Protein AF-A0A4S8HRI0-F1 (afdb_monomer_lite)

Organism: NCBI:txid2569763

Secondary structure (DSSP, 8-state):
--HHHHHHHHHHHHHH---TTSEEEEEEEETTEEEEEEEEEGGGGT----SSS-EEEEEEEETTSHHHHHHHHHHHHH-TTTT-EEEE-SSEEEEEEE-TT-HHHHHHHHHHHHHHH-TTS-GGG-EEEEEEETT----------

Radius of gyration: 15.46 Å; chains: 1; bounding box: 34×41×39 Å

pLDDT: mean 81.97, std 17.02, range [33.34, 96.19]

Sequence (145 aa):
MELANKLEQLINEYLCESDEKSIQHILFSIPEHKGLFYILDSFKLNLKSSKPLSLSILFTFNHNTRQGKFMVDKITRTNCFDGFDVIKNRRNLMYSKDFGNNKPKIIEMAKHIISSLFPEVNTNAIGVELKRIEGWHRLEGQNIK

Foldseek 3Di:
DFPLVVLLVLLVVVVPDDDPQWWKWKFKDFVVDGPFKIKGFCVLVVNPDPDPGWIKIKGKDFCVDPVNVVQVVLCVVQVLLPPWDWDDDPTMIMTMDIDGSPSVVVSVSVVSVCCSRPVVTDSVPMDIDMDIDHPPDPPPDPPPD

Structure (mmCIF, N/CA/C/O backbone):
data_AF-A0A4S8HRI0-F1
#
_entry.id   AF-A0A4S8HRI0-F1
#
loop_
_atom_site.group_PDB
_atom_site.id
_atom_site.type_symbol
_atom_site.label_atom_id
_atom_site.label_alt_id
_atom_site.label_comp_id
_atom_site.label_asym_id
_atom_site.label_entity_id
_atom_site.label_seq_id
_atom_site.pdbx_PDB_ins_code
_atom_site.Cartn_x
_atom_site.Cartn_y
_atom_site.Cartn_z
_atom_site.occupancy
_atom_site.B_iso_or_equiv
_atom_site.auth_seq_id
_atom_site.auth_comp_id
_atom_site.auth_asym_id
_atom_site.auth_atom_id
_atom_site.pdbx_PDB_model_num
ATOM 1 N N . MET A 1 1 ? 4.069 -6.170 19.050 1.00 53.84 1 MET A N 1
ATOM 2 C CA . MET A 1 1 ? 2.725 -5.672 18.692 1.00 53.84 1 MET A CA 1
ATOM 3 C C . MET A 1 1 ? 2.488 -6.027 17.237 1.00 53.84 1 MET A C 1
ATOM 5 O O . MET A 1 1 ? 3.313 -5.652 16.415 1.00 53.84 1 MET A O 1
ATOM 9 N N . GLU A 1 2 ? 1.456 -6.819 16.942 1.00 83.12 2 GLU A N 1
ATOM 10 C CA . GLU A 1 2 ? 1.151 -7.278 15.580 1.00 83.12 2 GLU A CA 1
ATOM 11 C C . GLU A 1 2 ? 0.852 -6.073 14.664 1.00 83.12 2 GLU A C 1
ATOM 13 O O . GLU A 1 2 ? 0.209 -5.116 15.100 1.00 83.12 2 GLU A O 1
ATOM 18 N N . LEU A 1 3 ? 1.322 -6.102 13.408 1.00 84.38 3 LEU A N 1
ATOM 19 C CA . LEU A 1 3 ? 1.139 -5.039 12.400 1.00 84.38 3 LEU A CA 1
ATOM 20 C C . LEU A 1 3 ? -0.316 -4.542 12.316 1.00 84.38 3 LEU A C 1
ATOM 22 O O . LEU A 1 3 ? -0.546 -3.344 12.164 1.00 84.38 3 LEU A O 1
ATOM 26 N N . ALA A 1 4 ? -1.283 -5.453 12.465 1.00 88.06 4 ALA A N 1
ATOM 27 C CA . ALA A 1 4 ? -2.711 -5.147 12.469 1.00 88.06 4 ALA A CA 1
ATOM 28 C C . ALA A 1 4 ? -3.099 -4.157 13.580 1.00 88.06 4 ALA A C 1
ATOM 30 O O . ALA A 1 4 ? -3.734 -3.148 13.293 1.00 88.06 4 ALA A O 1
ATOM 31 N N . ASN A 1 5 ? -2.645 -4.391 14.815 1.00 90.06 5 ASN A N 1
ATOM 32 C CA . ASN A 1 5 ? -2.966 -3.536 15.962 1.00 90.06 5 ASN A CA 1
ATOM 33 C C . ASN A 1 5 ? -2.363 -2.140 15.794 1.00 90.06 5 ASN A C 1
ATOM 35 O O . ASN A 1 5 ? -3.010 -1.136 16.081 1.00 90.06 5 ASN A O 1
ATOM 39 N N . LYS A 1 6 ? -1.123 -2.070 15.288 1.00 90.19 6 LYS A N 1
ATOM 40 C CA . LYS A 1 6 ? -0.464 -0.785 15.038 1.00 90.19 6 LYS A CA 1
ATOM 41 C C . LYS A 1 6 ? -1.176 -0.008 13.931 1.00 90.19 6 LYS A C 1
ATOM 43 O O . LYS A 1 6 ? -1.370 1.195 14.055 1.00 90.19 6 LYS A O 1
ATOM 48 N N . LEU A 1 7 ? -1.584 -0.690 12.864 1.00 91.25 7 LEU A N 1
ATOM 49 C CA . LEU A 1 7 ? -2.306 -0.064 11.767 1.00 91.25 7 LEU A CA 1
ATOM 50 C C . LEU A 1 7 ? -3.695 0.420 12.200 1.00 91.25 7 LEU A C 1
ATOM 52 O O . LEU A 1 7 ? -4.080 1.533 11.857 1.00 91.25 7 LEU A O 1
ATOM 56 N N . GLU A 1 8 ? -4.416 -0.369 12.996 1.00 92.00 8 GLU A N 1
ATOM 57 C CA . GLU A 1 8 ? -5.699 0.046 13.562 1.00 92.00 8 GLU A CA 1
ATOM 58 C C . GLU A 1 8 ? -5.561 1.299 14.432 1.00 92.00 8 GLU A C 1
ATOM 60 O O . GLU A 1 8 ? -6.341 2.239 14.274 1.00 92.00 8 GLU A O 1
ATOM 65 N N . GLN A 1 9 ? -4.549 1.344 15.305 1.00 91.44 9 GLN A N 1
ATOM 66 C CA . GLN A 1 9 ? -4.266 2.518 16.129 1.00 91.44 9 GLN A CA 1
ATOM 67 C C . GLN A 1 9 ? -4.024 3.766 15.268 1.00 91.44 9 GLN A C 1
ATOM 69 O O . GLN A 1 9 ? -4.634 4.800 15.525 1.00 91.44 9 GLN A O 1
ATOM 74 N N . LEU A 1 10 ? -3.185 3.668 14.232 1.00 91.06 10 LEU A N 1
ATOM 75 C CA . LEU A 1 10 ? -2.864 4.803 13.359 1.00 91.06 10 LEU A CA 1
ATOM 76 C C . LEU A 1 10 ? -4.057 5.248 12.506 1.00 91.06 10 LEU A C 1
ATOM 78 O O . LEU A 1 10 ? -4.218 6.440 12.272 1.00 91.06 10 LEU A O 1
ATOM 82 N N . ILE A 1 11 ? -4.909 4.320 12.058 1.00 90.19 11 ILE A N 1
ATOM 83 C CA . ILE A 1 11 ? -6.145 4.671 11.345 1.00 90.19 11 ILE A CA 1
ATOM 84 C C . ILE A 1 11 ? -7.115 5.388 12.290 1.00 90.19 11 ILE A C 1
ATOM 86 O O . ILE A 1 11 ? -7.744 6.359 11.885 1.00 90.19 11 ILE A O 1
ATOM 90 N N . ASN A 1 12 ? -7.234 4.948 13.546 1.00 89.12 12 ASN A N 1
ATOM 91 C CA . ASN A 1 12 ? -8.051 5.658 14.531 1.00 89.12 12 ASN A CA 1
ATOM 92 C C . ASN A 1 12 ? -7.504 7.063 14.807 1.00 89.12 12 ASN A C 1
ATOM 94 O O . ASN A 1 12 ? -8.284 8.005 14.844 1.00 89.12 12 ASN A O 1
ATOM 98 N N . GLU A 1 13 ? -6.185 7.206 14.970 1.00 86.50 13 GLU A N 1
ATOM 99 C CA . GLU A 1 13 ? -5.543 8.514 15.149 1.00 86.50 13 GLU A CA 1
ATOM 100 C C . GLU A 1 13 ? -5.839 9.432 13.957 1.00 86.50 13 GLU A C 1
ATOM 102 O O . GLU A 1 13 ? -6.333 10.535 14.159 1.00 86.50 13 GLU A O 1
ATOM 107 N N . TYR A 1 14 ? -5.661 8.928 12.731 1.00 84.44 14 TYR A N 1
ATOM 108 C CA . TYR A 1 14 ? -5.984 9.646 11.497 1.00 84.44 14 TYR A CA 1
ATOM 109 C C . TYR A 1 14 ? -7.447 10.116 11.467 1.00 84.44 14 TYR A C 1
ATOM 111 O O . TYR A 1 14 ? -7.734 11.265 11.153 1.00 84.44 14 TYR A O 1
ATOM 119 N N . LEU A 1 15 ? -8.398 9.224 11.766 1.00 79.81 15 LEU A N 1
ATOM 120 C CA . LEU A 1 15 ? -9.833 9.520 11.665 1.00 79.81 15 LEU A CA 1
ATOM 121 C C . LEU A 1 15 ? -10.342 10.462 12.765 1.00 79.81 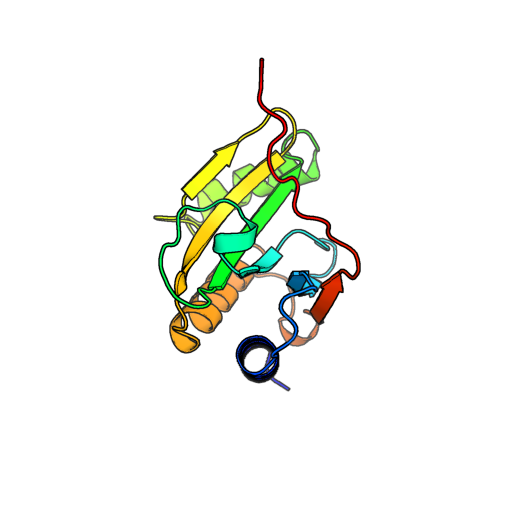15 LEU A C 1
ATOM 123 O O . LEU A 1 15 ? -11.387 11.086 12.587 1.00 79.81 15 LEU A O 1
ATOM 127 N N . CYS A 1 16 ? -9.642 10.543 13.897 1.00 77.75 16 CYS A N 1
ATOM 128 C CA . CYS A 1 16 ? -9.986 11.425 15.011 1.00 77.75 16 CYS A CA 1
ATOM 129 C C . CYS A 1 16 ? -9.352 12.819 14.896 1.00 77.75 16 CYS A C 1
ATOM 131 O O . CYS A 1 16 ? -9.673 13.690 15.707 1.00 77.75 16 CYS A O 1
ATOM 133 N N . GLU A 1 17 ? -8.440 13.040 13.947 1.00 70.12 17 GLU A N 1
ATOM 134 C CA . GLU A 1 17 ? -7.712 14.300 13.847 1.00 70.12 17 GLU A CA 1
ATOM 135 C C . GLU A 1 17 ? -8.532 15.373 13.116 1.00 70.12 17 GLU A C 1
ATOM 137 O O . GLU A 1 17 ? -9.112 15.143 12.057 1.00 70.12 17 GLU A O 1
ATOM 142 N N . SER A 1 18 ? -8.603 16.562 13.718 1.00 59.00 18 SER A N 1
ATOM 143 C CA . SER A 1 18 ? -9.442 17.682 13.273 1.00 59.00 18 SER A CA 1
ATOM 144 C C . SER A 1 18 ? -8.689 18.748 12.470 1.00 59.00 18 SER A C 1
ATOM 146 O O . SER A 1 18 ? -9.280 19.758 12.086 1.00 59.00 18 SER A O 1
ATOM 148 N N . ASP A 1 19 ? -7.390 18.563 12.221 1.00 62.59 19 ASP A N 1
ATOM 149 C CA . ASP A 1 19 ? -6.575 19.547 11.510 1.00 62.59 19 ASP A CA 1
ATOM 150 C C . ASP A 1 19 ? -6.717 19.417 9.986 1.00 62.59 19 ASP A C 1
ATOM 152 O O . ASP A 1 19 ? -6.000 18.677 9.315 1.00 62.59 19 ASP A O 1
ATOM 156 N N . GLU A 1 20 ? -7.632 20.202 9.419 1.00 59.00 20 GLU A N 1
ATOM 157 C CA . GLU A 1 20 ? -7.902 20.249 7.977 1.00 59.00 20 GLU A CA 1
ATOM 158 C C . GLU A 1 20 ? -6.721 20.781 7.133 1.00 59.00 20 GLU A C 1
ATOM 160 O O . GLU A 1 20 ? -6.718 20.640 5.899 1.00 59.00 20 GLU A O 1
ATOM 165 N N . LYS A 1 21 ? -5.713 21.414 7.760 1.00 58.31 21 LYS A N 1
ATOM 166 C CA . LYS A 1 21 ? -4.606 22.088 7.059 1.00 58.31 21 LYS A CA 1
ATOM 167 C C . LYS A 1 21 ? -3.408 21.185 6.775 1.00 58.31 21 LYS A C 1
ATOM 169 O O . LYS A 1 21 ? -2.617 21.519 5.889 1.00 58.31 21 LYS A O 1
ATOM 174 N N . SER A 1 22 ? -3.265 20.055 7.460 1.00 61.97 22 SER A N 1
ATOM 175 C CA . SER A 1 22 ? -2.188 19.097 7.202 1.00 61.97 22 SER A CA 1
ATOM 176 C C . SER A 1 22 ? -2.624 18.017 6.202 1.00 61.97 22 SER A C 1
ATOM 178 O O . SER A 1 22 ? -3.793 17.637 6.118 1.00 61.97 22 SER A O 1
ATOM 180 N N . ILE A 1 23 ? -1.691 17.530 5.370 1.00 67.94 23 ILE A N 1
ATOM 181 C CA . ILE A 1 23 ? -1.898 16.240 4.697 1.00 67.94 23 ILE A CA 1
ATOM 182 C C . ILE A 1 23 ? -1.327 15.164 5.588 1.00 67.94 23 ILE A C 1
ATOM 184 O O . ILE A 1 23 ? -0.139 15.168 5.913 1.00 67.94 23 ILE A O 1
ATOM 188 N N . GLN A 1 24 ? -2.183 14.217 5.924 1.00 77.81 24 GLN A N 1
ATOM 189 C CA . GLN A 1 24 ? -1.818 13.058 6.699 1.00 77.81 24 GLN A CA 1
ATOM 190 C C . GLN A 1 24 ? -1.723 11.844 5.795 1.00 77.81 24 GLN A C 1
ATOM 192 O O . GLN A 1 24 ? -2.475 11.695 4.830 1.00 77.81 24 GLN A O 1
ATOM 197 N N . HIS A 1 25 ? -0.786 10.964 6.107 1.00 87.62 25 HIS A N 1
ATOM 198 C CA . HIS A 1 25 ? -0.735 9.641 5.515 1.00 87.62 25 HIS A CA 1
ATOM 199 C C . HIS A 1 25 ? -0.071 8.669 6.478 1.00 87.62 25 HIS A C 1
ATOM 201 O O . HIS A 1 25 ? 0.867 9.015 7.193 1.00 87.62 25 HIS A O 1
ATOM 207 N N . ILE A 1 26 ? -0.527 7.426 6.465 1.00 91.44 26 ILE A N 1
ATOM 208 C CA . ILE A 1 26 ? 0.169 6.321 7.108 1.00 91.44 26 ILE A CA 1
ATOM 209 C C . ILE A 1 26 ? 1.170 5.778 6.093 1.00 91.44 26 ILE A C 1
ATOM 211 O O . ILE A 1 26 ? 0.774 5.308 5.026 1.00 91.44 26 ILE A O 1
ATOM 215 N N . LEU A 1 27 ? 2.461 5.858 6.403 1.00 92.25 27 LEU A N 1
ATOM 216 C CA . LEU A 1 27 ? 3.541 5.337 5.570 1.00 92.25 27 LEU A CA 1
ATOM 217 C C . LEU A 1 27 ? 3.990 3.965 6.075 1.00 92.25 27 LEU A C 1
ATOM 219 O O . LEU A 1 27 ? 4.305 3.801 7.255 1.00 92.25 27 LEU A O 1
ATOM 223 N N . PHE A 1 28 ? 4.110 3.008 5.158 1.00 93.25 28 PHE A N 1
ATOM 224 C CA . PHE A 1 28 ? 4.762 1.730 5.414 1.00 93.25 28 PHE A CA 1
ATOM 225 C C . PHE A 1 28 ? 6.257 1.817 5.078 1.00 93.25 28 PHE A C 1
ATOM 227 O O . PHE A 1 28 ? 6.670 2.164 3.969 1.00 93.25 28 PHE A O 1
ATOM 234 N N . SER A 1 29 ? 7.080 1.449 6.052 1.00 92.06 29 SER A N 1
ATOM 235 C CA . SER A 1 29 ? 8.517 1.238 5.923 1.00 92.06 29 SER A CA 1
ATOM 236 C C . SER A 1 29 ? 8.793 -0.258 5.840 1.00 92.06 29 SER A C 1
ATOM 238 O O . SER A 1 29 ? 9.075 -0.914 6.842 1.00 92.06 29 SER A O 1
ATOM 240 N N . ILE A 1 30 ? 8.689 -0.792 4.626 1.00 91.31 30 ILE A N 1
ATOM 241 C CA . ILE A 1 30 ? 9.043 -2.177 4.315 1.00 91.31 30 ILE A CA 1
ATOM 242 C C . ILE A 1 30 ? 10.568 -2.226 4.114 1.00 91.31 30 ILE A C 1
ATOM 244 O O . ILE A 1 30 ? 11.096 -1.358 3.405 1.00 91.31 30 ILE A O 1
ATOM 248 N N . PRO A 1 31 ? 11.302 -3.167 4.743 1.00 89.00 31 PRO A N 1
ATOM 249 C CA . PRO A 1 31 ? 12.739 -3.328 4.530 1.00 89.00 31 PRO A CA 1
ATOM 250 C C . PRO A 1 31 ? 13.084 -3.324 3.038 1.00 89.00 31 PRO A C 1
ATOM 252 O O . PRO A 1 31 ? 12.400 -3.961 2.247 1.00 89.00 31 PRO A O 1
ATOM 255 N N . GLU A 1 32 ? 14.091 -2.531 2.659 1.00 85.31 32 GLU A N 1
ATOM 256 C CA . GLU A 1 32 ? 14.551 -2.347 1.265 1.00 85.31 32 GLU A CA 1
ATOM 257 C C . GLU A 1 32 ? 13.528 -1.723 0.287 1.00 85.31 32 GLU A C 1
ATOM 259 O O . GLU A 1 32 ? 13.855 -1.434 -0.864 1.00 85.31 32 GLU A O 1
ATOM 264 N N . HIS A 1 33 ? 12.316 -1.414 0.756 1.00 86.00 33 HIS A N 1
ATOM 265 C CA . HIS A 1 33 ? 11.172 -0.981 -0.051 1.00 86.00 33 HIS A CA 1
ATOM 266 C C . HIS A 1 33 ? 10.424 0.194 0.603 1.00 86.00 33 HIS A C 1
ATOM 268 O O . HIS A 1 33 ? 9.198 0.207 0.737 1.00 86.00 33 HIS A O 1
ATOM 274 N N . LYS A 1 34 ? 11.178 1.204 1.048 1.00 82.25 34 LYS A N 1
ATOM 275 C CA . LYS A 1 34 ? 10.625 2.400 1.699 1.00 82.25 34 LYS A CA 1
ATOM 276 C C . LYS A 1 34 ? 9.876 3.283 0.700 1.00 82.25 34 LYS A C 1
ATOM 278 O O . LYS A 1 34 ? 10.315 3.447 -0.435 1.00 82.25 34 LYS A O 1
ATOM 283 N N . GLY A 1 35 ? 8.794 3.914 1.156 1.00 81.38 35 GLY A N 1
ATOM 284 C CA . GLY A 1 35 ? 8.092 4.929 0.362 1.00 81.38 35 GLY A CA 1
ATOM 285 C C . GLY A 1 35 ? 7.300 4.367 -0.817 1.00 81.38 35 GLY A C 1
ATOM 286 O O . GLY A 1 35 ? 7.045 5.090 -1.773 1.00 81.38 35 GLY A O 1
ATOM 287 N N . LEU A 1 36 ? 6.945 3.080 -0.778 1.00 89.94 36 LEU A N 1
ATOM 288 C CA . LEU A 1 36 ? 6.123 2.470 -1.822 1.00 89.94 36 LEU A CA 1
ATOM 289 C C . LEU A 1 36 ? 4.644 2.438 -1.456 1.00 89.94 36 LEU A C 1
ATOM 291 O O . LEU A 1 36 ? 3.807 2.478 -2.346 1.00 89.94 36 LEU A O 1
ATOM 295 N N . PHE A 1 37 ? 4.319 2.343 -0.167 1.00 93.62 37 PHE A N 1
ATOM 296 C CA . PHE A 1 37 ? 2.984 1.977 0.288 1.00 93.62 37 PHE A CA 1
ATOM 297 C C . PHE A 1 37 ? 2.477 2.953 1.360 1.00 93.62 37 PHE A C 1
ATOM 299 O O . PHE A 1 37 ? 3.130 3.181 2.380 1.00 93.62 37 PHE A O 1
ATOM 306 N N . TYR A 1 38 ? 1.306 3.529 1.091 1.00 93.06 38 TYR A N 1
ATOM 307 C CA . TYR A 1 38 ? 0.637 4.564 1.859 1.00 93.06 38 TYR A CA 1
ATOM 308 C C . TYR A 1 38 ? -0.845 4.229 2.098 1.00 93.06 38 TYR A C 1
ATOM 310 O O . TYR A 1 38 ? -1.491 3.601 1.256 1.00 93.06 38 TYR A O 1
ATOM 318 N N . ILE A 1 39 ? -1.401 4.730 3.202 1.00 92.31 39 ILE A N 1
ATOM 319 C CA . ILE A 1 39 ? -2.846 4.933 3.385 1.00 92.31 39 ILE A CA 1
ATOM 320 C C . ILE A 1 39 ? -3.078 6.420 3.621 1.00 92.31 39 ILE A C 1
ATOM 322 O O . ILE A 1 39 ? -2.419 7.011 4.474 1.00 92.31 39 ILE A O 1
ATOM 326 N N . LEU A 1 40 ? -3.985 7.030 2.868 1.00 87.62 40 LEU A N 1
ATOM 327 C CA . LEU A 1 40 ? -4.287 8.455 2.990 1.00 87.62 40 LEU A CA 1
ATOM 328 C C . LEU A 1 40 ? -5.697 8.786 2.504 1.00 87.62 40 LEU A C 1
ATOM 330 O O . LEU A 1 40 ? -6.356 7.950 1.891 1.00 87.62 40 LEU A O 1
ATOM 334 N N . ASP A 1 41 ? -6.143 10.014 2.746 1.00 81.00 41 ASP A N 1
ATOM 335 C CA . ASP A 1 41 ? -7.426 10.507 2.248 1.00 81.00 41 ASP A CA 1
ATOM 336 C C . ASP A 1 41 ? -7.471 10.544 0.708 1.00 81.00 41 ASP A C 1
ATOM 338 O O . ASP A 1 41 ? -6.666 11.202 0.040 1.00 81.00 41 ASP A O 1
ATOM 342 N N . SER A 1 42 ? -8.463 9.847 0.156 1.00 73.25 42 SER A N 1
ATOM 343 C CA . SER A 1 42 ? -8.818 9.793 -1.263 1.00 73.25 42 SER A CA 1
ATOM 344 C C . SER A 1 42 ? -9.008 11.180 -1.885 1.00 73.25 42 SER A C 1
ATOM 346 O O . SER A 1 42 ? -8.598 11.395 -3.028 1.00 73.25 42 SER A O 1
ATOM 348 N N . PHE A 1 43 ? -9.547 12.152 -1.138 1.00 66.56 43 PHE A N 1
ATOM 349 C CA . PHE A 1 43 ? -9.759 13.510 -1.639 1.00 66.56 43 PHE A CA 1
ATOM 350 C C . PHE A 1 43 ? -8.430 14.207 -1.958 1.00 66.56 43 PHE A C 1
ATOM 352 O O . PHE A 1 43 ? -8.298 14.893 -2.972 1.00 66.56 43 PHE A O 1
ATOM 359 N N . LYS A 1 44 ? -7.401 13.982 -1.132 1.00 63.16 44 LYS A N 1
ATOM 360 C CA . LYS A 1 44 ? -6.056 14.540 -1.343 1.00 63.16 44 LYS A CA 1
ATOM 361 C C . LYS A 1 44 ? -5.324 13.895 -2.531 1.00 63.16 44 LYS A C 1
ATOM 363 O O . LYS A 1 44 ? -4.347 14.462 -3.011 1.00 63.16 44 LYS A O 1
ATOM 368 N N . LEU A 1 45 ? -5.807 12.758 -3.043 1.00 60.31 45 LEU A N 1
ATOM 369 C CA . LEU A 1 45 ? -5.304 12.110 -4.262 1.00 60.31 45 LEU A CA 1
ATOM 370 C C . LEU A 1 45 ? -5.954 12.636 -5.556 1.00 60.31 45 LEU A C 1
ATOM 372 O O . LEU A 1 45 ? -5.669 12.099 -6.625 1.00 60.31 45 LEU A O 1
ATOM 376 N N . ASN A 1 46 ? -6.820 13.659 -5.491 1.00 55.62 46 ASN A N 1
ATOM 377 C CA . ASN A 1 46 ? -7.701 14.074 -6.597 1.00 55.62 46 ASN A CA 1
ATOM 378 C C . ASN A 1 46 ? -8.595 12.934 -7.125 1.00 55.62 46 ASN A C 1
ATOM 380 O O . ASN A 1 46 ? -9.144 13.023 -8.227 1.00 55.62 46 ASN A O 1
ATOM 384 N N . LEU A 1 47 ? -8.764 11.860 -6.347 1.00 53.28 47 LEU A N 1
ATOM 385 C CA . LEU A 1 47 ? -9.764 10.844 -6.629 1.00 53.28 47 LEU A CA 1
ATOM 386 C C . LEU A 1 47 ? -11.102 11.470 -6.245 1.00 53.28 47 LEU A C 1
ATOM 388 O O . LEU A 1 47 ? -11.253 11.989 -5.142 1.00 53.28 47 LEU A O 1
ATOM 392 N N . LYS A 1 48 ? -12.040 11.520 -7.193 1.00 44.34 48 LYS A N 1
ATOM 393 C CA . LYS A 1 48 ? -13.343 12.185 -7.052 1.00 44.34 48 LYS A CA 1
ATOM 394 C C . LYS A 1 48 ? -14.175 11.538 -5.932 1.00 44.34 48 LYS A C 1
ATOM 396 O O . LYS A 1 48 ? -15.075 10.755 -6.215 1.00 44.34 48 LYS A O 1
ATOM 401 N N . SER A 1 49 ? -13.894 11.857 -4.673 1.00 46.72 49 SER A N 1
ATOM 402 C CA . SER A 1 49 ? -14.694 11.436 -3.529 1.00 46.72 49 SER A CA 1
ATOM 403 C C . SER A 1 49 ? -15.525 12.617 -3.048 1.00 46.72 49 SER A C 1
ATOM 405 O O . SER A 1 49 ? -15.001 13.638 -2.615 1.00 46.72 49 SER A O 1
ATOM 407 N N . SER A 1 50 ? -16.844 12.490 -3.171 1.00 43.84 50 SER A N 1
ATOM 408 C CA . SER A 1 50 ? -17.828 13.445 -2.650 1.00 43.84 50 SER A CA 1
ATOM 409 C C . SER A 1 50 ? -18.257 13.107 -1.216 1.00 43.84 50 SER A C 1
ATOM 411 O O . SER A 1 50 ? -19.305 13.568 -0.765 1.00 43.84 50 SER A O 1
ATOM 413 N N . LYS A 1 51 ? -17.520 12.225 -0.530 1.00 47.12 51 LYS A N 1
ATOM 414 C CA . LYS A 1 51 ? -17.863 11.708 0.798 1.00 47.12 51 LYS A CA 1
ATOM 415 C C . LYS A 1 51 ? -17.019 12.387 1.889 1.00 47.12 51 LYS A C 1
ATOM 417 O O . LYS A 1 51 ? -15.915 12.837 1.588 1.00 47.12 51 LYS A O 1
ATOM 422 N N . PRO A 1 52 ? -17.512 12.446 3.146 1.00 58.22 52 PRO A N 1
ATOM 423 C CA . PRO A 1 52 ? -16.659 12.746 4.302 1.00 58.22 52 PRO A CA 1
ATOM 424 C C . PRO A 1 52 ? -15.434 11.821 4.304 1.00 58.22 52 PRO A C 1
ATOM 426 O O . PRO A 1 52 ? -15.546 10.724 3.755 1.00 58.22 52 PRO A O 1
ATOM 429 N N . LEU A 1 53 ? -14.317 12.286 4.893 1.00 67.56 53 LEU A N 1
ATOM 430 C CA . LEU A 1 53 ? -13.002 11.618 5.006 1.00 67.56 53 LEU A CA 1
ATOM 431 C C . LEU A 1 53 ? -13.043 10.142 4.590 1.00 67.56 53 LEU A C 1
ATOM 433 O O . LEU A 1 53 ? -13.707 9.343 5.248 1.00 67.56 53 LEU A O 1
ATOM 437 N N . SER A 1 54 ? -12.369 9.801 3.490 1.00 79.25 54 SER A N 1
ATOM 438 C CA . SER A 1 54 ? -12.439 8.475 2.867 1.00 79.25 54 SER A CA 1
ATOM 439 C C . SER A 1 54 ? -11.027 7.982 2.593 1.00 79.25 54 SER A C 1
ATOM 441 O O . SER A 1 54 ? -10.286 8.634 1.861 1.00 79.25 54 SER A O 1
ATOM 443 N N . LEU A 1 55 ? -10.623 6.865 3.199 1.00 87.56 55 LEU A N 1
ATOM 444 C CA . LEU A 1 55 ? -9.249 6.374 3.132 1.00 87.56 55 LEU A CA 1
ATOM 445 C C . LEU A 1 55 ? -9.028 5.479 1.914 1.00 87.56 55 LEU A C 1
ATOM 447 O O . LEU A 1 55 ? -9.762 4.523 1.663 1.00 87.56 55 LEU A O 1
ATOM 451 N N . SER A 1 56 ? -7.945 5.750 1.195 1.00 90.38 56 SER A N 1
ATOM 452 C CA . SER A 1 56 ? -7.444 4.924 0.105 1.00 90.38 56 SER A CA 1
ATOM 453 C C . SER A 1 56 ? -6.117 4.276 0.461 1.00 90.38 56 SER A C 1
ATOM 455 O O . SER A 1 56 ? -5.268 4.879 1.118 1.00 90.38 56 SER A O 1
ATOM 457 N N . ILE A 1 57 ? -5.912 3.063 -0.048 1.00 94.19 57 ILE A N 1
ATOM 458 C CA . ILE A 1 57 ? -4.574 2.486 -0.169 1.00 94.19 57 ILE A CA 1
ATOM 459 C C . ILE A 1 57 ? -3.950 3.022 -1.451 1.00 94.19 57 ILE A C 1
ATOM 461 O O . ILE A 1 57 ? -4.582 2.971 -2.506 1.00 94.19 57 ILE A O 1
ATOM 465 N N . LEU A 1 58 ? -2.705 3.487 -1.359 1.00 93.31 58 LEU A N 1
ATOM 466 C CA . LEU A 1 58 ? -1.874 3.862 -2.495 1.00 93.31 58 LEU A CA 1
ATOM 467 C C . LEU A 1 58 ? -0.571 3.060 -2.478 1.00 93.31 58 LEU A C 1
ATOM 469 O O . LEU A 1 58 ? 0.180 3.101 -1.502 1.00 93.31 58 LEU A O 1
ATOM 473 N N . PHE A 1 59 ? -0.261 2.414 -3.599 1.00 94.75 59 PHE A N 1
ATOM 474 C CA . PHE A 1 59 ? 1.046 1.827 -3.867 1.00 94.75 59 PHE A CA 1
ATOM 475 C C . PHE A 1 59 ? 1.684 2.499 -5.084 1.00 94.75 59 PHE A C 1
ATOM 477 O O . PHE A 1 59 ? 1.062 2.569 -6.140 1.00 94.75 59 PHE A O 1
ATOM 484 N N . THR A 1 60 ? 2.904 3.017 -4.962 1.00 93.56 60 THR A N 1
ATOM 485 C CA . THR A 1 60 ? 3.561 3.810 -6.013 1.00 93.56 60 THR A CA 1
ATOM 486 C C . THR A 1 60 ? 5.051 3.520 -6.106 1.00 93.56 60 THR A C 1
ATOM 488 O O . THR A 1 60 ? 5.728 3.368 -5.095 1.00 93.56 60 THR A O 1
ATOM 491 N N . PHE A 1 61 ? 5.585 3.465 -7.326 1.00 94.25 61 PHE A N 1
ATOM 492 C CA . PHE A 1 61 ? 7.017 3.282 -7.565 1.00 94.25 61 PHE A CA 1
ATOM 493 C C . PHE A 1 61 ? 7.441 3.769 -8.953 1.00 94.25 61 PHE A C 1
ATOM 495 O O . PHE A 1 61 ? 6.646 3.819 -9.896 1.00 94.25 61 PHE A O 1
ATOM 502 N N . ASN A 1 62 ? 8.732 4.087 -9.101 1.00 93.94 62 ASN A N 1
ATOM 503 C CA . ASN A 1 62 ? 9.314 4.429 -10.396 1.00 93.94 62 ASN A CA 1
ATOM 504 C C . ASN A 1 62 ? 9.575 3.161 -11.222 1.00 93.94 62 ASN A C 1
ATOM 506 O O . ASN A 1 62 ? 10.574 2.466 -11.006 1.00 93.94 62 ASN A O 1
ATOM 510 N N . HIS A 1 63 ? 8.704 2.886 -12.193 1.00 91.19 63 HIS A N 1
ATOM 511 C CA . HIS A 1 63 ? 8.726 1.662 -13.003 1.00 91.19 63 HIS A CA 1
ATOM 512 C C . HIS A 1 63 ? 9.840 1.630 -14.063 1.00 91.19 63 HIS A C 1
ATOM 514 O O . HIS A 1 63 ? 10.042 0.603 -14.705 1.00 91.19 63 HIS A O 1
ATOM 520 N N . ASN A 1 64 ? 10.599 2.717 -14.234 1.00 92.31 64 ASN A N 1
ATOM 521 C CA . ASN A 1 64 ? 11.737 2.746 -15.158 1.00 92.31 64 ASN A CA 1
ATOM 522 C C . ASN A 1 64 ? 13.033 2.216 -14.528 1.00 92.31 64 ASN A C 1
ATOM 524 O O . ASN A 1 64 ? 13.982 1.895 -15.244 1.00 92.31 64 ASN A O 1
ATOM 528 N N . THR A 1 65 ? 13.088 2.109 -13.199 1.00 92.94 65 THR A N 1
ATOM 529 C CA . THR A 1 65 ? 14.256 1.577 -12.483 1.00 92.94 65 THR A CA 1
ATOM 530 C C . THR A 1 65 ? 14.293 0.048 -12.530 1.00 92.94 65 THR A C 1
ATOM 532 O O . THR A 1 65 ? 13.272 -0.602 -12.746 1.00 92.94 65 THR A O 1
ATOM 535 N N . ARG A 1 66 ? 15.464 -0.558 -12.279 1.00 92.00 66 ARG A N 1
ATOM 536 C CA . ARG A 1 66 ? 15.591 -2.025 -12.171 1.00 92.00 66 ARG A CA 1
ATOM 537 C C . ARG A 1 66 ? 14.655 -2.601 -11.102 1.00 92.00 66 ARG A C 1
ATOM 539 O O . ARG A 1 66 ? 13.968 -3.581 -11.365 1.00 92.00 66 ARG A O 1
ATOM 546 N N . GLN A 1 67 ? 14.604 -1.966 -9.931 1.00 89.81 67 GLN A N 1
ATOM 547 C CA . GLN A 1 67 ? 13.704 -2.356 -8.841 1.00 89.81 67 GLN A CA 1
ATOM 548 C C . GLN A 1 67 ? 12.231 -2.170 -9.225 1.00 89.81 67 GLN A C 1
ATOM 550 O O . GLN A 1 67 ? 11.408 -3.031 -8.937 1.00 89.81 67 GLN A O 1
ATOM 555 N N . GLY A 1 68 ? 11.901 -1.085 -9.930 1.00 92.44 68 GLY A N 1
ATOM 556 C CA . GLY A 1 68 ? 10.547 -0.836 -10.411 1.00 92.44 68 GLY A CA 1
ATOM 557 C C . GLY A 1 68 ? 10.067 -1.877 -11.415 1.00 92.44 68 GLY A C 1
ATOM 558 O O . GLY A 1 68 ? 8.965 -2.385 -11.265 1.00 92.44 68 GLY A O 1
ATOM 559 N N . LYS A 1 69 ? 10.899 -2.254 -12.393 1.00 92.69 69 LYS A N 1
ATOM 560 C CA . LYS A 1 69 ? 10.571 -3.331 -13.346 1.00 92.69 69 LYS A CA 1
ATOM 561 C C . LYS A 1 69 ? 10.320 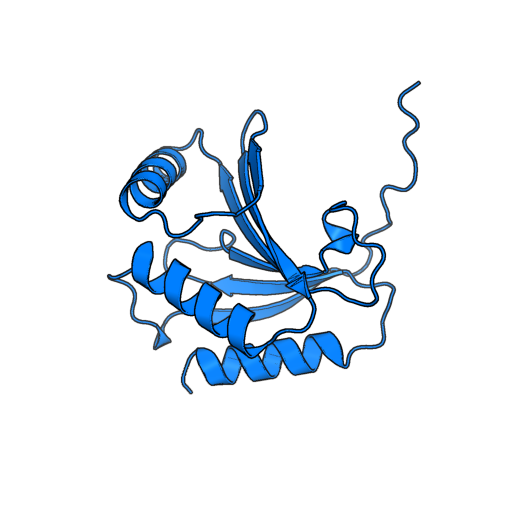-4.659 -12.631 1.00 92.69 69 LYS A C 1
ATOM 563 O O . LYS A 1 69 ? 9.313 -5.304 -12.886 1.00 92.69 69 LYS A O 1
ATOM 568 N N . PHE A 1 70 ? 11.174 -5.004 -11.667 1.00 92.06 70 PHE A N 1
ATOM 569 C CA . PHE A 1 70 ? 10.974 -6.184 -10.826 1.00 92.06 70 PHE A CA 1
ATOM 570 C C . PHE A 1 70 ? 9.652 -6.132 -10.038 1.00 92.06 70 PHE A C 1
ATOM 572 O O . PHE A 1 70 ? 8.972 -7.146 -9.903 1.00 92.06 70 PHE A O 1
ATOM 579 N N . MET A 1 71 ? 9.255 -4.950 -9.556 1.00 93.81 71 MET A N 1
ATOM 580 C CA . MET A 1 71 ? 7.972 -4.766 -8.877 1.00 93.81 71 MET A CA 1
ATOM 581 C C . MET A 1 71 ? 6.775 -4.944 -9.821 1.00 93.81 71 MET A C 1
ATOM 583 O O . MET A 1 71 ? 5.797 -5.572 -9.428 1.00 93.81 71 MET A O 1
ATOM 587 N N . VAL A 1 72 ? 6.858 -4.461 -11.070 1.00 93.50 72 VAL A N 1
ATOM 588 C CA . VAL A 1 72 ? 5.824 -4.721 -12.096 1.00 93.50 72 VAL A CA 1
ATOM 589 C C . VAL A 1 72 ? 5.648 -6.224 -12.312 1.00 93.50 72 VAL A C 1
ATOM 591 O O . VAL A 1 72 ? 4.518 -6.714 -12.306 1.00 93.50 72 VAL A O 1
ATOM 594 N N . ASP A 1 73 ? 6.753 -6.960 -12.453 1.00 93.62 73 ASP A N 1
ATOM 595 C CA . ASP A 1 73 ? 6.714 -8.410 -12.656 1.00 93.62 73 ASP A CA 1
ATOM 596 C C . ASP A 1 73 ? 6.108 -9.133 -11.445 1.00 93.62 73 ASP A C 1
ATOM 598 O O . ASP A 1 73 ? 5.267 -10.015 -11.619 1.00 93.62 73 ASP A O 1
ATOM 602 N N . LYS A 1 74 ? 6.493 -8.747 -10.216 1.00 92.88 74 LYS A N 1
ATOM 603 C CA . LYS A 1 74 ? 5.903 -9.285 -8.976 1.00 92.88 74 LYS A CA 1
ATOM 604 C C . LYS A 1 74 ? 4.390 -9.043 -8.935 1.00 92.88 74 LYS A C 1
ATOM 606 O O . LYS A 1 74 ? 3.642 -9.997 -8.754 1.00 92.88 74 LYS A O 1
ATOM 611 N N . ILE A 1 75 ? 3.942 -7.809 -9.168 1.00 94.62 75 ILE A N 1
ATOM 612 C CA . ILE A 1 75 ? 2.517 -7.438 -9.148 1.00 94.62 75 ILE A CA 1
ATOM 613 C C . ILE A 1 75 ? 1.707 -8.235 -10.172 1.00 94.62 75 ILE A C 1
ATOM 615 O O . ILE A 1 75 ? 0.636 -8.745 -9.853 1.00 94.62 75 ILE A O 1
ATOM 619 N N . THR A 1 76 ? 2.236 -8.383 -11.387 1.00 92.44 76 THR A N 1
ATOM 620 C CA . THR A 1 76 ? 1.564 -9.121 -12.470 1.00 92.44 76 THR A CA 1
ATOM 621 C C . THR A 1 76 ? 1.390 -10.606 -12.136 1.00 92.44 76 THR A C 1
ATOM 623 O O . THR A 1 76 ? 0.471 -11.247 -12.628 1.00 92.44 76 THR A O 1
ATOM 626 N N . ARG A 1 77 ? 2.269 -11.178 -11.304 1.00 94.00 77 ARG A N 1
ATOM 627 C CA . ARG A 1 77 ? 2.197 -12.592 -10.903 1.00 94.00 77 ARG A CA 1
ATOM 628 C C . ARG A 1 77 ? 1.268 -12.840 -9.723 1.00 94.00 77 ARG A C 1
ATOM 630 O O . ARG A 1 77 ? 0.770 -13.952 -9.585 1.00 94.00 77 ARG A O 1
ATOM 637 N N . THR A 1 78 ? 1.090 -11.853 -8.849 1.00 94.94 78 THR A N 1
ATOM 638 C CA . THR A 1 78 ? 0.335 -12.022 -7.602 1.00 94.94 78 THR A CA 1
ATOM 639 C C . THR A 1 78 ? -1.121 -11.597 -7.715 1.00 94.94 78 THR A C 1
ATOM 641 O O . THR A 1 78 ? -1.917 -12.023 -6.886 1.00 94.94 78 THR A O 1
ATOM 644 N N . ASN A 1 79 ? -1.472 -10.748 -8.689 1.00 90.44 79 ASN A N 1
ATOM 645 C CA . ASN A 1 79 ? -2.809 -10.154 -8.832 1.00 90.44 79 ASN A CA 1
ATOM 646 C C . ASN A 1 79 ? -3.315 -9.457 -7.548 1.00 90.44 79 ASN A C 1
ATOM 648 O O . ASN A 1 79 ? -4.508 -9.235 -7.361 1.00 90.44 79 ASN A O 1
ATOM 652 N N . CYS A 1 80 ? -2.410 -9.048 -6.649 1.00 93.19 80 CYS A N 1
ATOM 653 C CA . CYS A 1 80 ? -2.776 -8.473 -5.347 1.00 93.19 80 CYS A CA 1
ATOM 654 C C . CYS A 1 80 ? -3.398 -7.065 -5.437 1.00 93.19 80 CYS A C 1
ATOM 656 O O . CYS A 1 80 ? -3.791 -6.495 -4.421 1.00 93.19 80 CYS A O 1
ATOM 658 N N . PHE A 1 81 ? -3.464 -6.495 -6.643 1.00 95.62 81 PHE A N 1
ATOM 659 C CA . PHE A 1 81 ? -4.087 -5.206 -6.943 1.00 95.62 81 PHE A CA 1
ATOM 660 C C . PHE A 1 81 ? -5.329 -5.343 -7.838 1.00 95.62 81 PHE A C 1
ATOM 662 O O . PHE A 1 81 ? -5.730 -4.380 -8.492 1.00 95.62 81 PHE A O 1
ATOM 669 N N . ASP A 1 82 ? -5.970 -6.514 -7.869 1.00 92.56 82 ASP A N 1
ATOM 670 C CA . ASP A 1 82 ? -7.212 -6.700 -8.620 1.00 92.56 82 ASP A CA 1
ATOM 671 C C . ASP A 1 82 ? -8.308 -5.716 -8.167 1.00 92.56 82 ASP A C 1
ATOM 673 O O . ASP A 1 82 ? -8.636 -5.546 -6.983 1.00 92.56 82 ASP A O 1
ATOM 677 N N . GLY A 1 83 ? -8.872 -5.010 -9.150 1.00 91.19 83 GLY A N 1
ATOM 678 C CA . GLY A 1 83 ? -9.861 -3.958 -8.930 1.00 91.19 83 GLY A CA 1
ATOM 679 C C . GLY A 1 83 ? -9.316 -2.720 -8.210 1.00 91.19 83 GLY A C 1
ATOM 680 O O . GLY A 1 83 ? -10.089 -2.069 -7.505 1.00 91.19 83 GLY A O 1
ATOM 681 N N . PHE A 1 84 ? -8.012 -2.441 -8.308 1.00 94.56 84 PHE A N 1
ATOM 682 C CA . PHE A 1 84 ? -7.435 -1.120 -8.046 1.00 94.56 84 PHE A CA 1
ATOM 683 C C . PHE A 1 84 ? -7.446 -0.285 -9.326 1.00 94.56 84 PHE A C 1
ATOM 685 O O . PHE A 1 84 ? -7.241 -0.806 -10.424 1.00 94.56 84 PHE A O 1
ATOM 692 N N . ASP A 1 85 ? -7.607 1.023 -9.172 1.00 92.19 85 ASP A N 1
ATOM 693 C CA . ASP A 1 85 ? -7.324 1.970 -10.239 1.00 92.19 85 ASP A CA 1
ATOM 694 C C . ASP A 1 85 ? -5.817 2.011 -10.490 1.00 92.19 85 ASP A C 1
ATOM 696 O O . ASP A 1 85 ? -5.016 2.086 -9.553 1.00 92.19 85 ASP A O 1
ATOM 700 N N . VAL A 1 86 ? -5.429 1.983 -11.765 1.00 92.38 86 VAL A N 1
ATOM 701 C CA . VAL A 1 86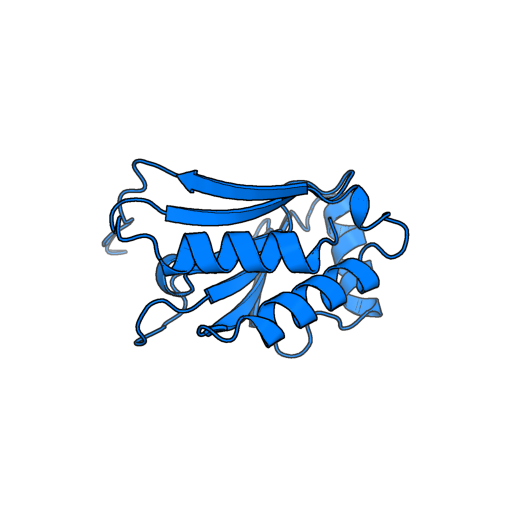 ? -4.024 2.013 -12.177 1.00 92.38 86 VAL A CA 1
ATOM 702 C C . VAL A 1 86 ? -3.740 3.317 -12.902 1.00 92.38 86 VAL A C 1
ATOM 704 O O . VAL A 1 86 ? -4.259 3.575 -13.987 1.00 92.38 86 VAL A O 1
ATOM 707 N N . ILE A 1 87 ? -2.866 4.131 -12.320 1.00 89.06 87 ILE A N 1
ATOM 708 C CA . ILE A 1 87 ? -2.420 5.395 -12.900 1.00 89.06 87 ILE A CA 1
ATOM 709 C C . ILE A 1 87 ? -0.962 5.233 -13.312 1.00 89.06 87 ILE A C 1
ATOM 711 O O . ILE A 1 87 ? -0.071 5.018 -12.489 1.00 89.06 87 ILE A O 1
ATOM 715 N N . LYS A 1 88 ? -0.700 5.367 -14.611 1.00 89.12 88 LYS A N 1
ATOM 716 C CA . LYS A 1 88 ? 0.651 5.333 -15.171 1.00 89.12 88 LYS A CA 1
ATOM 717 C C . LYS A 1 88 ? 1.006 6.702 -15.728 1.00 89.12 88 LYS A C 1
ATOM 719 O O . LYS A 1 88 ? 0.339 7.199 -16.630 1.00 89.12 88 LYS A O 1
ATOM 724 N N . ASN A 1 89 ? 2.087 7.292 -15.230 1.00 86.81 89 ASN A N 1
ATOM 725 C CA . ASN A 1 89 ? 2.697 8.468 -15.851 1.00 86.81 89 ASN A CA 1
ATOM 726 C C . ASN A 1 89 ? 4.073 8.105 -16.439 1.00 86.81 89 ASN A C 1
ATOM 728 O O . ASN A 1 89 ? 4.447 6.939 -16.473 1.00 86.81 89 ASN A O 1
ATOM 732 N N . ARG A 1 90 ? 4.842 9.083 -16.938 1.00 87.06 90 ARG A N 1
ATOM 733 C CA . ARG A 1 90 ? 6.134 8.820 -17.611 1.00 87.06 90 ARG A CA 1
ATOM 734 C C . ARG A 1 90 ? 7.175 8.102 -16.739 1.00 87.06 90 ARG A C 1
ATOM 736 O O . ARG A 1 90 ? 8.113 7.527 -17.284 1.00 87.06 90 ARG A O 1
ATOM 743 N N . ARG A 1 91 ? 7.076 8.194 -15.409 1.00 88.81 91 ARG A N 1
ATOM 744 C CA . ARG A 1 91 ? 8.087 7.663 -14.476 1.00 88.81 91 ARG A CA 1
ATOM 745 C C . ARG A 1 91 ? 7.505 6.721 -13.434 1.00 88.81 91 ARG A C 1
ATOM 747 O O . ARG A 1 91 ? 8.152 5.744 -13.085 1.00 88.81 91 ARG A O 1
ATOM 754 N N . ASN A 1 92 ? 6.293 6.986 -12.966 1.00 91.69 92 ASN A N 1
ATOM 755 C CA . ASN A 1 92 ? 5.674 6.274 -11.861 1.00 91.69 92 ASN A CA 1
ATOM 756 C C . ASN A 1 92 ? 4.490 5.439 -12.332 1.00 91.69 92 ASN A C 1
ATOM 758 O O . ASN A 1 92 ? 3.761 5.817 -13.254 1.00 91.69 92 ASN A O 1
ATOM 762 N N . LEU A 1 93 ? 4.341 4.289 -11.688 1.00 94.06 93 LEU A N 1
ATOM 763 C CA . LEU A 1 93 ? 3.140 3.476 -11.729 1.00 94.06 93 LEU A CA 1
ATOM 764 C C . LEU A 1 93 ? 2.511 3.526 -10.339 1.00 94.06 93 LEU A C 1
ATOM 766 O O . LEU A 1 93 ? 3.221 3.385 -9.343 1.00 94.06 93 LEU A O 1
ATOM 770 N N . MET A 1 94 ? 1.211 3.785 -10.291 1.00 94.19 94 MET A N 1
ATOM 771 C CA . MET A 1 94 ? 0.449 3.958 -9.063 1.00 94.19 94 MET A CA 1
ATOM 772 C C . MET A 1 94 ? -0.778 3.054 -9.104 1.00 94.19 94 MET A C 1
ATOM 774 O O . MET A 1 94 ? -1.479 3.015 -10.112 1.00 94.19 94 MET A O 1
ATOM 778 N N . TYR A 1 95 ? -1.032 2.365 -8.000 1.00 94.75 95 TYR A N 1
ATOM 779 C CA . TYR A 1 95 ? -2.224 1.564 -7.759 1.00 94.75 95 TYR A CA 1
ATOM 780 C C . TYR A 1 95 ? -2.971 2.189 -6.592 1.00 94.75 95 TYR A C 1
ATOM 782 O O . TYR A 1 95 ? -2.392 2.345 -5.514 1.00 94.75 95 TYR A O 1
ATOM 790 N N . SER A 1 96 ? -4.234 2.549 -6.790 1.00 92.94 96 SER A N 1
ATOM 791 C CA . SER A 1 96 ? -5.061 3.138 -5.738 1.00 92.94 96 SER A CA 1
ATOM 792 C C . SER A 1 96 ? -6.422 2.474 -5.633 1.00 92.94 96 SER A C 1
ATOM 794 O O . SER A 1 96 ? -7.015 2.100 -6.640 1.00 92.94 96 SER A O 1
ATOM 796 N N . LYS A 1 97 ? -6.937 2.353 -4.411 1.00 93.06 97 LYS A N 1
ATOM 797 C CA . LYS A 1 97 ? -8.308 1.903 -4.173 1.00 93.06 97 LYS A CA 1
ATOM 798 C C . LYS A 1 97 ? -8.873 2.559 -2.933 1.00 93.06 97 LYS A C 1
ATOM 800 O O . LYS A 1 97 ? -8.218 2.567 -1.891 1.00 93.06 97 LYS A O 1
ATOM 805 N N . ASP A 1 98 ? -10.087 3.076 -3.069 1.00 91.25 98 ASP A N 1
ATOM 806 C CA . ASP A 1 98 ? -10.835 3.689 -1.982 1.00 91.25 98 ASP A CA 1
ATOM 807 C C . ASP A 1 98 ? -11.582 2.632 -1.163 1.00 91.25 98 ASP A C 1
ATOM 809 O O . ASP A 1 98 ? -12.239 1.737 -1.703 1.00 91.25 98 ASP A O 1
ATOM 813 N N . PHE A 1 99 ? -11.469 2.740 0.157 1.00 91.12 99 PHE A N 1
ATOM 814 C CA . PHE A 1 99 ? -12.109 1.854 1.124 1.00 91.12 99 PHE A CA 1
ATOM 815 C C . PHE A 1 99 ? -13.087 2.602 2.038 1.00 91.12 99 PHE A C 1
ATOM 817 O O . PHE A 1 99 ? -13.714 1.972 2.900 1.00 91.12 99 PHE A O 1
ATOM 824 N N . GLY A 1 100 ? -13.250 3.921 1.880 1.00 87.38 100 GLY A N 1
ATOM 825 C CA . GLY A 1 100 ? -14.014 4.711 2.840 1.00 87.38 100 GLY A CA 1
ATOM 826 C C . GLY A 1 100 ? -13.382 4.656 4.226 1.00 87.38 100 GLY A C 1
ATOM 827 O O . GLY A 1 100 ? -12.165 4.653 4.374 1.00 87.38 100 GLY A O 1
ATOM 828 N N . ASN A 1 101 ? -14.229 4.527 5.245 1.00 85.19 101 ASN A N 1
ATOM 829 C CA . ASN A 1 101 ? -13.803 4.356 6.638 1.00 85.19 101 ASN A CA 1
ATOM 830 C C . ASN A 1 101 ? -13.864 2.892 7.097 1.00 85.19 101 ASN A C 1
ATOM 832 O O . ASN A 1 101 ? -13.976 2.604 8.289 1.00 85.19 101 ASN A O 1
ATOM 836 N N . ASN A 1 102 ? -13.810 1.938 6.159 1.00 90.88 102 ASN A N 1
ATOM 837 C CA . ASN A 1 102 ? -13.859 0.515 6.478 1.00 90.88 102 ASN A CA 1
ATOM 838 C C . ASN A 1 102 ? -12.488 0.006 6.958 1.00 90.88 102 ASN A C 1
ATOM 840 O O . ASN A 1 102 ? -11.748 -0.634 6.209 1.00 90.88 102 ASN A O 1
ATOM 844 N N . LYS A 1 103 ? -12.159 0.288 8.226 1.00 90.81 103 LYS A N 1
ATOM 845 C CA . LYS A 1 103 ? -10.875 -0.091 8.842 1.00 90.81 103 LYS A CA 1
ATOM 846 C C . LYS A 1 103 ? -10.541 -1.583 8.682 1.00 90.81 103 LYS A C 1
ATOM 848 O O . LYS A 1 103 ? -9.421 -1.862 8.256 1.00 90.81 103 LYS A O 1
ATOM 853 N N . PRO A 1 104 ? -11.467 -2.536 8.940 1.00 93.62 104 PRO A N 1
ATOM 854 C CA . PRO A 1 104 ? -11.170 -3.958 8.762 1.00 93.62 104 PRO A CA 1
ATOM 855 C C . PRO A 1 104 ? -10.697 -4.296 7.345 1.00 93.62 104 PRO A C 1
ATOM 857 O O . PRO A 1 104 ? -9.665 -4.944 7.193 1.00 93.62 104 PRO A O 1
ATOM 860 N N . LYS A 1 105 ? -11.378 -3.782 6.309 1.00 94.44 105 LYS A N 1
ATOM 861 C CA . LYS A 1 105 ? -10.985 -4.024 4.910 1.00 94.44 105 LYS A CA 1
ATOM 862 C C . LYS A 1 105 ? -9.650 -3.379 4.544 1.00 94.44 105 LYS A C 1
ATOM 864 O O . LYS A 1 105 ? -8.890 -3.970 3.784 1.00 94.44 105 LYS A O 1
ATOM 869 N N . ILE A 1 106 ? -9.352 -2.191 5.074 1.00 93.94 106 ILE A N 1
ATOM 870 C CA . ILE A 1 106 ? -8.058 -1.525 4.853 1.00 93.94 106 ILE A CA 1
ATOM 871 C C . ILE A 1 106 ? -6.925 -2.378 5.433 1.00 93.94 106 ILE A C 1
ATOM 873 O O . ILE A 1 106 ? -5.928 -2.626 4.756 1.00 93.94 106 ILE A O 1
ATOM 877 N N . ILE A 1 107 ? -7.088 -2.856 6.670 1.00 94.19 107 ILE A N 1
ATOM 878 C CA . ILE A 1 107 ? -6.088 -3.687 7.351 1.00 94.19 107 ILE A CA 1
ATOM 879 C C . ILE A 1 107 ? -5.906 -5.020 6.619 1.00 94.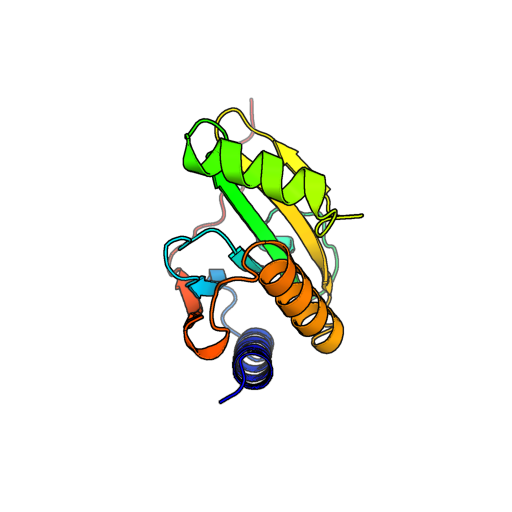19 107 ILE A C 1
ATOM 881 O O . ILE A 1 107 ? -4.772 -5.427 6.360 1.00 94.19 107 ILE A O 1
ATOM 885 N N . GLU A 1 108 ? -7.007 -5.682 6.260 1.00 95.00 108 GLU A N 1
ATOM 886 C CA . GLU A 1 108 ? -6.997 -6.937 5.505 1.00 95.00 108 GLU A CA 1
ATOM 887 C C . GLU A 1 108 ? -6.265 -6.776 4.168 1.00 95.00 108 GLU A C 1
ATOM 889 O O . GLU A 1 108 ? -5.332 -7.528 3.877 1.00 95.00 108 GLU A O 1
ATOM 894 N N . MET A 1 109 ? -6.617 -5.747 3.393 1.00 96.19 109 MET A N 1
ATOM 895 C CA . MET A 1 109 ? -5.985 -5.479 2.106 1.00 96.19 109 MET A CA 1
ATOM 896 C C . MET A 1 109 ? -4.498 -5.144 2.257 1.00 96.19 109 MET A C 1
ATOM 898 O O . MET A 1 109 ? -3.673 -5.634 1.487 1.00 96.19 109 MET A O 1
ATOM 902 N N . ALA A 1 110 ? -4.119 -4.356 3.266 1.00 94.38 110 ALA A N 1
ATOM 903 C CA . ALA A 1 110 ? -2.716 -4.042 3.503 1.00 94.38 110 ALA A CA 1
ATOM 904 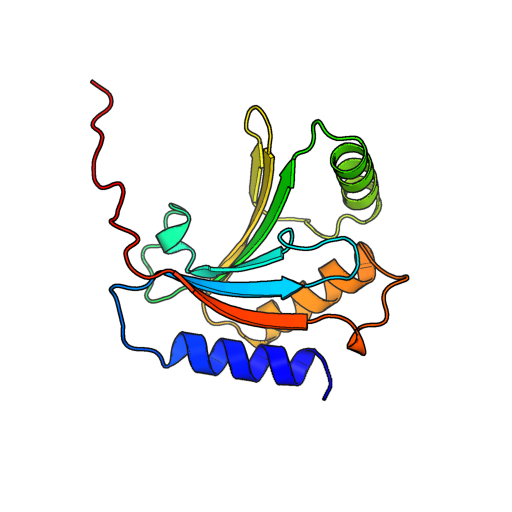C C . ALA A 1 110 ? -1.892 -5.291 3.837 1.00 94.38 110 ALA A C 1
ATOM 906 O O . ALA A 1 110 ? -0.804 -5.477 3.285 1.00 94.38 110 ALA A O 1
ATOM 907 N N . LYS A 1 111 ? -2.429 -6.187 4.677 1.00 93.12 111 LYS A N 1
ATOM 908 C CA . LYS A 1 111 ? -1.808 -7.488 4.970 1.00 93.12 111 LYS A CA 1
ATOM 909 C C . LYS A 1 111 ? -1.701 -8.348 3.709 1.00 93.12 111 LYS A C 1
ATOM 911 O O . LYS A 1 111 ? -0.652 -8.953 3.481 1.00 93.12 111 LYS A O 1
ATOM 916 N N . HIS A 1 112 ? -2.745 -8.383 2.881 1.00 94.44 112 HIS A N 1
ATOM 917 C CA . HIS A 1 112 ? -2.749 -9.140 1.630 1.00 94.44 112 HIS A CA 1
ATOM 918 C C . HIS A 1 112 ? -1.675 -8.647 0.647 1.00 94.44 112 HIS A C 1
ATOM 920 O O . HIS A 1 112 ? -0.877 -9.451 0.166 1.00 94.44 112 HIS A O 1
ATOM 926 N N . ILE A 1 113 ? -1.581 -7.335 0.408 1.00 95.31 113 ILE A N 1
ATOM 927 C CA . ILE A 1 113 ? -0.565 -6.746 -0.482 1.00 95.31 113 ILE A CA 1
ATOM 928 C C . ILE A 1 113 ? 0.846 -7.051 0.030 1.00 95.31 113 ILE A C 1
ATOM 930 O O . ILE A 1 113 ? 1.700 -7.492 -0.738 1.00 95.31 113 ILE A O 1
ATOM 934 N N . ILE A 1 114 ? 1.091 -6.853 1.331 1.00 93.19 114 ILE A N 1
ATOM 935 C CA . ILE A 1 114 ? 2.407 -7.092 1.939 1.00 93.19 114 ILE A CA 1
ATOM 936 C C . ILE A 1 114 ? 2.817 -8.555 1.804 1.00 93.19 114 ILE A C 1
ATOM 938 O O . ILE A 1 114 ? 3.904 -8.834 1.310 1.00 93.19 114 ILE A O 1
ATOM 942 N N . SER A 1 115 ? 1.950 -9.481 2.215 1.00 92.88 115 SER A N 1
ATOM 943 C CA . SER A 1 115 ? 2.248 -10.917 2.156 1.00 92.88 115 SER A CA 1
ATOM 944 C C . SER A 1 115 ? 2.406 -11.430 0.724 1.00 92.88 115 SER A C 1
ATOM 946 O O . SER A 1 115 ? 3.172 -12.361 0.500 1.00 92.88 115 SER A O 1
ATOM 948 N N . SER A 1 116 ? 1.740 -10.802 -0.248 1.00 94.81 116 SER A N 1
ATOM 949 C CA . SER A 1 116 ? 1.846 -11.178 -1.660 1.00 94.81 116 SER A CA 1
ATOM 950 C 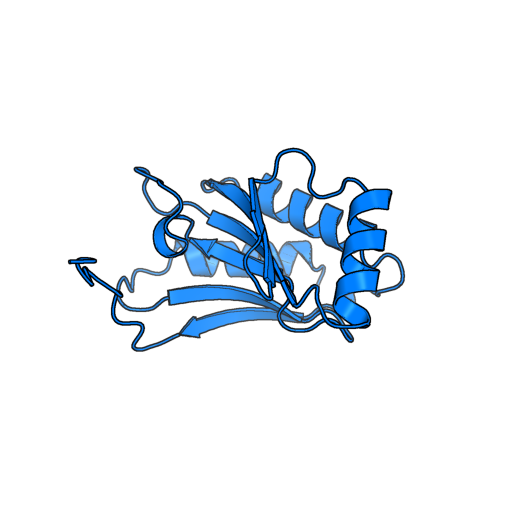C . SER A 1 116 ? 3.125 -10.655 -2.317 1.00 94.81 116 SER A C 1
ATOM 952 O O . SER A 1 116 ? 3.786 -11.385 -3.051 1.00 94.81 116 SER A O 1
ATOM 954 N N . LEU A 1 117 ? 3.489 -9.390 -2.081 1.00 93.75 117 LEU A N 1
ATOM 955 C CA . LEU A 1 117 ? 4.642 -8.759 -2.739 1.00 93.75 117 LEU A CA 1
ATOM 956 C C . LEU A 1 117 ? 5.962 -8.985 -2.005 1.00 93.75 117 LEU A C 1
ATOM 958 O O . LEU A 1 117 ? 7.022 -8.990 -2.637 1.00 93.75 117 LEU A O 1
ATOM 962 N N . PHE A 1 118 ? 5.900 -9.160 -0.689 1.00 92.62 118 PHE A N 1
ATOM 963 C CA . PHE A 1 118 ? 7.054 -9.286 0.194 1.00 92.62 118 PHE A CA 1
ATOM 964 C C . PHE A 1 118 ? 6.906 -10.492 1.142 1.00 92.62 118 PHE A C 1
ATOM 966 O O . PHE A 1 118 ? 7.030 -10.322 2.357 1.00 92.62 118 PHE A O 1
ATOM 973 N N . PRO A 1 119 ? 6.625 -11.710 0.631 1.00 91.75 119 PRO A N 1
ATOM 974 C CA . PRO A 1 119 ? 6.447 -12.903 1.468 1.00 91.75 119 PRO A CA 1
ATOM 975 C C . PRO A 1 119 ? 7.679 -13.233 2.325 1.00 91.75 119 PRO A C 1
ATOM 977 O O . PRO A 1 119 ? 7.558 -13.849 3.380 1.00 91.75 119 PRO A O 1
ATOM 980 N N . GLU A 1 120 ? 8.863 -12.815 1.884 1.00 91.25 120 GLU A N 1
ATOM 981 C CA . GLU A 1 120 ? 10.139 -12.970 2.579 1.00 91.25 120 GLU A CA 1
ATOM 982 C C . GLU A 1 120 ? 10.321 -12.016 3.773 1.00 91.25 120 GLU A C 1
ATOM 984 O O . GLU A 1 120 ? 11.199 -12.228 4.612 1.00 91.25 120 GLU A O 1
ATOM 989 N N . VAL A 1 121 ? 9.518 -10.953 3.864 1.00 88.88 121 VAL A N 1
ATOM 990 C CA . VAL A 1 121 ? 9.668 -9.930 4.899 1.00 88.88 121 VAL A CA 1
ATOM 991 C C . VAL A 1 121 ? 8.962 -10.367 6.178 1.00 88.88 121 VAL A C 1
ATOM 993 O O . VAL A 1 121 ? 7.751 -10.576 6.215 1.00 88.88 121 VAL A O 1
ATOM 996 N N . ASN A 1 122 ? 9.714 -10.404 7.281 1.00 87.12 122 ASN A N 1
ATOM 997 C CA . ASN A 1 122 ? 9.133 -10.533 8.613 1.00 87.12 122 ASN A CA 1
ATOM 998 C C . ASN A 1 122 ? 8.213 -9.332 8.886 1.00 87.12 122 ASN A C 1
ATOM 1000 O O . ASN A 1 122 ? 8.679 -8.196 8.981 1.00 87.12 122 ASN A O 1
ATOM 1004 N N . THR A 1 123 ? 6.915 -9.574 9.067 1.00 83.12 123 THR A N 1
ATOM 1005 C CA . THR A 1 123 ? 5.915 -8.518 9.293 1.00 83.12 123 THR A CA 1
ATOM 1006 C C . THR A 1 123 ? 6.206 -7.661 10.524 1.00 83.12 123 THR A C 1
ATOM 1008 O O . THR A 1 123 ? 5.797 -6.505 10.568 1.00 83.12 123 THR A O 1
ATOM 1011 N N . ASN A 1 124 ? 6.947 -8.186 11.506 1.00 85.25 124 ASN A N 1
ATOM 1012 C CA . ASN A 1 124 ? 7.378 -7.424 12.682 1.00 85.25 124 ASN A CA 1
ATOM 1013 C C . ASN A 1 124 ? 8.486 -6.404 12.369 1.00 85.25 124 ASN A C 1
ATOM 1015 O O . ASN A 1 124 ? 8.688 -5.473 13.143 1.00 85.25 124 ASN A O 1
ATOM 1019 N N . ALA A 1 125 ? 9.197 -6.564 11.249 1.00 87.62 125 ALA A N 1
ATOM 1020 C CA . ALA A 1 125 ? 10.197 -5.612 10.768 1.00 87.62 125 ALA A CA 1
ATOM 1021 C C . ALA A 1 125 ? 9.580 -4.473 9.937 1.00 87.62 125 ALA A C 1
ATOM 1023 O O . ALA A 1 125 ? 10.278 -3.521 9.586 1.00 87.62 125 ALA A O 1
ATOM 1024 N N . ILE A 1 126 ? 8.285 -4.554 9.614 1.00 90.56 126 ILE A N 1
ATOM 1025 C CA . ILE A 1 126 ? 7.589 -3.512 8.863 1.00 90.56 126 ILE A CA 1
ATOM 1026 C C . ILE A 1 126 ? 7.255 -2.365 9.812 1.00 90.56 126 ILE A C 1
ATOM 1028 O O . ILE A 1 126 ? 6.436 -2.486 10.726 1.00 90.56 126 ILE A O 1
ATOM 1032 N N . GLY A 1 127 ? 7.888 -1.221 9.572 1.00 91.00 127 GLY A N 1
ATOM 1033 C CA . GLY A 1 127 ? 7.511 0.021 10.225 1.00 91.00 127 GLY A CA 1
ATOM 1034 C C . GLY A 1 127 ? 6.210 0.554 9.632 1.00 91.00 127 GLY A C 1
ATOM 1035 O O . GLY A 1 127 ? 6.027 0.539 8.421 1.00 91.00 127 GLY A O 1
ATOM 1036 N N . VAL A 1 128 ? 5.327 1.071 10.478 1.00 92.56 128 VAL A N 1
ATOM 1037 C CA . VAL A 1 128 ? 4.215 1.934 10.063 1.00 92.56 128 VAL A CA 1
ATOM 1038 C C . VAL A 1 128 ? 4.231 3.186 10.923 1.00 92.56 128 VAL A C 1
ATOM 1040 O O . VAL A 1 128 ? 4.514 3.106 12.125 1.00 92.56 128 VAL A O 1
ATOM 1043 N N . GLU A 1 129 ? 3.986 4.332 10.306 1.00 91.44 129 GLU A N 1
ATOM 1044 C CA . GLU A 1 129 ? 4.011 5.640 10.958 1.00 91.44 129 GLU A CA 1
ATOM 1045 C C . GLU A 1 129 ? 2.957 6.562 10.347 1.00 91.44 129 GLU A C 1
ATOM 1047 O O . GLU A 1 129 ? 2.770 6.562 9.131 1.00 91.44 129 GLU A O 1
ATOM 1052 N N . LEU A 1 130 ? 2.279 7.348 11.184 1.00 89.38 130 LEU A N 1
ATOM 1053 C CA . LEU A 1 130 ? 1.461 8.465 10.726 1.00 89.38 130 LEU A CA 1
ATOM 1054 C C . LEU A 1 130 ? 2.382 9.661 10.482 1.00 89.38 130 LEU A C 1
ATOM 1056 O O . LEU A 1 130 ? 3.068 10.129 11.390 1.00 89.38 130 LEU A O 1
ATOM 1060 N N . LYS A 1 131 ? 2.409 10.143 9.242 1.00 87.31 131 LYS A N 1
ATOM 1061 C CA . LYS A 1 131 ? 3.189 11.300 8.819 1.00 87.31 131 LYS A CA 1
ATOM 1062 C C . LYS A 1 131 ? 2.275 12.462 8.482 1.00 87.31 131 LYS A C 1
ATOM 1064 O O . LYS A 1 131 ? 1.345 12.325 7.688 1.00 87.31 131 LYS A O 1
ATOM 1069 N N . ARG A 1 132 ? 2.602 13.612 9.066 1.00 81.06 132 ARG A N 1
ATOM 1070 C CA . ARG A 1 132 ? 1.960 14.902 8.822 1.00 81.06 132 ARG A CA 1
ATOM 1071 C C . ARG A 1 132 ? 2.879 15.717 7.922 1.00 81.06 132 ARG A C 1
ATOM 1073 O O . ARG A 1 132 ? 4.053 15.898 8.236 1.00 81.06 132 ARG A O 1
ATOM 1080 N N . ILE A 1 133 ? 2.366 16.154 6.782 1.00 69.94 133 ILE A N 1
ATOM 1081 C CA . ILE A 1 133 ? 3.046 17.118 5.920 1.00 69.94 133 ILE A CA 1
ATOM 1082 C C . ILE A 1 133 ? 2.375 18.463 6.171 1.00 69.94 133 ILE A C 1
ATOM 1084 O O . ILE A 1 133 ? 1.256 18.714 5.715 1.00 69.94 133 ILE A O 1
ATOM 1088 N N . GLU A 1 134 ? 3.065 19.299 6.941 1.00 62.50 134 GLU A N 1
ATOM 1089 C CA . GLU A 1 134 ? 2.681 20.685 7.185 1.00 62.50 134 GLU A CA 1
ATOM 1090 C C . GLU A 1 134 ? 2.928 21.527 5.925 1.00 62.50 134 GLU A C 1
ATOM 1092 O O . GLU A 1 134 ? 3.892 21.309 5.190 1.00 62.50 134 GLU A O 1
ATOM 1097 N N . GLY A 1 135 ? 2.046 22.491 5.651 1.00 51.22 135 GLY A N 1
ATOM 1098 C CA . GLY A 1 135 ? 2.252 23.459 4.567 1.00 51.22 135 GLY A CA 1
ATOM 1099 C C . GLY A 1 135 ? 1.958 22.946 3.154 1.00 51.22 135 GLY A C 1
ATOM 1100 O O . GLY A 1 135 ? 2.367 23.579 2.180 1.00 51.22 135 GLY A O 1
ATOM 1101 N N . TRP A 1 136 ? 1.225 21.838 2.998 1.00 48.72 136 TRP A N 1
ATOM 1102 C CA . TRP A 1 136 ? 0.712 21.447 1.684 1.00 48.72 136 TRP A CA 1
ATOM 1103 C C . TRP A 1 136 ? -0.412 22.404 1.270 1.00 48.72 136 TRP A C 1
ATOM 1105 O O . TRP A 1 136 ? -1.601 22.155 1.475 1.00 48.72 136 TRP A O 1
ATOM 1115 N N . HIS A 1 137 ? -0.033 23.527 0.668 1.00 47.56 137 HIS A N 1
ATOM 1116 C CA . HIS A 1 137 ? -0.970 24.385 -0.036 1.00 47.56 137 HIS A CA 1
ATOM 1117 C C . HIS A 1 137 ? -1.611 23.559 -1.150 1.00 47.56 137 HIS A C 1
ATOM 1119 O O . HIS A 1 137 ? -0.904 22.956 -1.963 1.00 47.56 137 HIS A O 1
ATOM 1125 N N . ARG A 1 138 ? -2.951 23.485 -1.170 1.00 46.16 138 ARG A N 1
ATOM 1126 C CA . ARG A 1 138 ? -3.682 22.955 -2.325 1.00 46.16 138 ARG A CA 1
ATOM 1127 C C . ARG A 1 138 ? -3.037 23.554 -3.578 1.00 46.16 138 ARG A C 1
ATOM 1129 O O . ARG A 1 138 ? -2.908 24.772 -3.675 1.00 46.16 138 ARG A O 1
ATOM 1136 N N . LEU A 1 139 ? -2.677 22.714 -4.547 1.00 41.75 139 LEU A N 1
ATOM 1137 C CA . LEU A 1 139 ? -2.553 23.163 -5.933 1.00 41.75 139 LEU A CA 1
ATOM 1138 C C . LEU A 1 139 ? -3.978 23.451 -6.429 1.00 41.75 139 LEU A C 1
ATOM 1140 O O . LEU A 1 139 ? -4.531 22.735 -7.257 1.00 41.75 139 LEU A O 1
ATOM 1144 N N . GLU A 1 140 ? -4.625 24.445 -5.825 1.00 35.09 140 GLU A N 1
ATOM 1145 C CA . GLU A 1 140 ? -5.873 25.001 -6.307 1.00 35.09 140 GLU A CA 1
ATOM 1146 C C . GLU A 1 140 ? -5.556 25.725 -7.610 1.00 35.09 140 GLU A C 1
ATOM 1148 O O . GLU A 1 140 ? -4.811 26.700 -7.633 1.00 35.09 140 GLU A O 1
ATOM 1153 N N . GLY A 1 141 ? -6.102 25.207 -8.709 1.00 39.31 141 GLY A N 1
ATOM 1154 C CA . GLY A 1 141 ? -6.340 26.000 -9.905 1.00 39.31 141 GLY A CA 1
ATOM 1155 C C . GLY A 1 141 ? -5.106 26.623 -10.554 1.00 39.31 141 GLY A C 1
ATOM 1156 O O . GLY A 1 141 ? -5.102 27.822 -10.822 1.00 39.31 141 GLY A O 1
ATOM 1157 N N . GLN A 1 142 ? -4.124 25.818 -10.970 1.00 33.34 142 GLN A N 1
ATOM 1158 C CA . GLN A 1 142 ? -3.498 26.157 -12.248 1.00 33.34 142 GLN A CA 1
ATOM 1159 C C . GLN A 1 142 ? -4.497 25.789 -13.340 1.00 33.34 142 GLN A C 1
ATOM 1161 O O . GLN A 1 142 ? -4.542 24.658 -13.820 1.00 33.34 142 GLN A O 1
ATOM 1166 N N . ASN A 1 143 ? -5.350 26.764 -13.666 1.00 34.59 143 ASN A N 1
ATOM 1167 C CA . ASN A 1 143 ? -6.018 26.834 -14.954 1.00 34.59 143 ASN A CA 1
ATOM 1168 C C . ASN A 1 143 ? -4.962 26.540 -16.019 1.00 34.59 143 ASN A C 1
ATOM 1170 O O . ASN A 1 143 ? -4.072 27.358 -16.256 1.00 34.59 143 ASN A O 1
ATOM 1174 N N . ILE A 1 144 ? -5.058 25.362 -16.629 1.00 34.69 144 ILE A N 1
ATOM 1175 C CA . ILE A 1 144 ? -4.450 25.118 -17.927 1.00 34.69 144 ILE A CA 1
ATOM 1176 C C . ILE A 1 144 ? -5.213 26.054 -18.869 1.00 34.69 144 ILE A C 1
ATOM 1178 O O . ILE A 1 144 ? -6.347 25.764 -19.248 1.00 34.69 144 ILE A O 1
ATOM 1182 N N . LYS A 1 145 ? -4.643 27.238 -19.107 1.00 34.69 145 LYS A N 1
ATOM 1183 C CA . LYS A 1 145 ? -4.957 28.039 -20.288 1.00 34.69 145 LYS A CA 1
ATOM 1184 C C . LYS A 1 145 ? -4.301 27.396 -21.499 1.00 34.69 145 LYS A C 1
ATOM 1186 O O . LYS A 1 145 ? -3.165 26.895 -21.338 1.00 34.69 145 LYS A O 1
#